Protein 7CYU (pdb70)

Organism: Homo sapiens (NCBI:txid9606)

Solvent-accessible surface area: 5055 Å² total; per-residue (Å²): 201,26,81,116,17,73,104,52,20,9,130,132,27,72,100,134,7,97,65,89,63,104,127,33,135,134,171,45,2,33,158,71,2,28,41,62,44,205,130,29,63,113,118,69,62,85,113,47,89,80,68,42,80,50,42,73,106,114,101,99,150,125

Secondary structure (DSSP, 8-state):
-PPPHHHHHHHHHHHHHHHH-TT--HHHHHHHHHHHHHTS-HHHHHHHHHHHHHHHHHHHT-

Structure (mmCIF, N/CA/C/O backbone):
data_7CYU
#
_entry.id   7CYU
#
_cell.length_a   58.873
_cell.length_b   58.873
_cell.length_c   50.263
_cell.angle_alpha   90.000
_cell.angle_beta   90.000
_cell.angle_gamma   120.000
#
_symmetry.space_group_name_H-M   'P 32 2 1'
#
loop_
_entity.id
_entity.type
_entity.pdbx_description
1 polymer 'SWI/SNF-related matrix-ass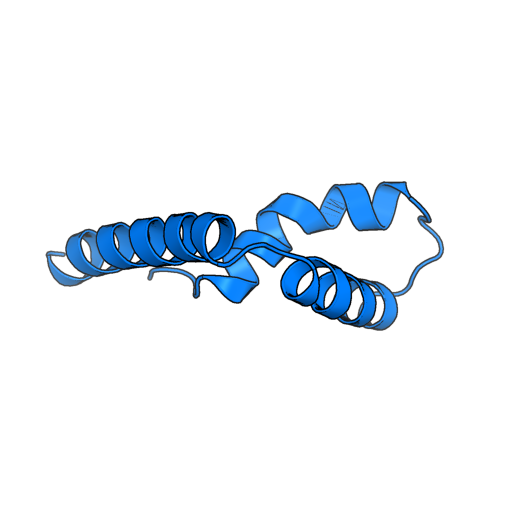ociated actin-dependent regulator of chromatin subfamily E member 1'
2 non-polymer 'SULFATE ION'
3 water water
#
loop_
_atom_site.group_PDB
_atom_site.id
_atom_site.type_symbol
_atom_site.label_atom_id
_atom_site.label_alt_id
_atom_site.label_comp_id
_a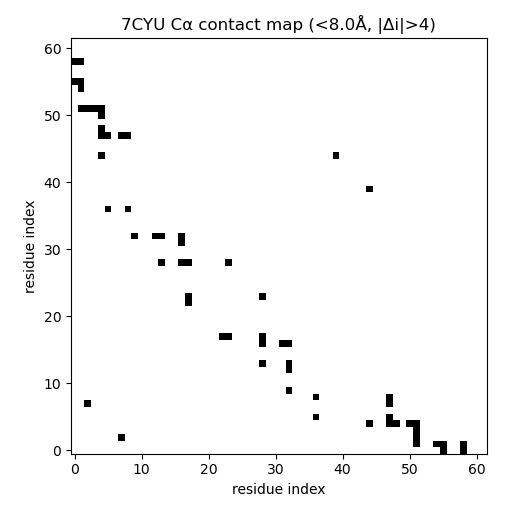tom_site.label_asym_id
_atom_site.label_entity_id
_atom_site.label_seq_id
_atom_site.pdbx_PDB_ins_code
_atom_site.Cartn_x
_atom_site.Cartn_y
_atom_site.Cartn_z
_atom_site.occupancy
_atom_site.B_iso_or_equiv
_atom_site.auth_seq_id
_atom_site.auth_comp_id
_atom_site.auth_asym_id
_atom_site.auth_atom_id
_atom_site.pdbx_PDB_model_num
ATOM 1 N N . LYS A 1 5 ? 50.82382 14.26135 21.10858 1.000 75.28645 68 LYS A N 1
ATOM 2 C CA . LYS A 1 5 ? 50.31094 15.03647 22.23262 1.000 73.31174 68 LYS A CA 1
ATOM 3 C C . LYS A 1 5 ? 48.88180 15.50547 21.95811 1.000 76.84884 68 LYS A C 1
ATOM 4 O O . LYS A 1 5 ? 48.57713 15.96239 20.85565 1.000 76.76225 68 LYS A O 1
ATOM 10 N N . PRO A 1 6 ? 48.00867 15.38279 22.95967 1.000 75.22673 69 PRO A N 1
ATOM 11 C CA . PRO A 1 6 ? 46.59416 15.71594 22.75229 1.000 71.55967 69 PRO A CA 1
ATOM 12 C C . PRO A 1 6 ? 46.38404 17.19044 22.44340 1.000 69.67576 69 PRO A C 1
ATOM 13 O O . PRO A 1 6 ? 47.08334 18.06726 22.95557 1.000 68.07832 69 PRO A O 1
ATOM 17 N N . LEU A 1 7 ? 45.38898 17.45330 21.60166 1.000 67.23262 70 LEU A N 1
ATOM 18 C CA . LEU A 1 7 ? 45.02652 18.80911 21.22198 1.000 57.87189 70 LEU A CA 1
ATOM 19 C C . LEU A 1 7 ? 43.95733 19.35058 22.16151 1.000 55.18444 70 LEU A C 1
ATOM 20 O O . LEU A 1 7 ? 43.02632 18.63422 22.54128 1.000 54.40303 70 LEU A O 1
ATOM 25 N N . MET A 1 8 ? 44.10324 20.62105 22.53653 1.000 51.95928 71 MET A N 1
ATOM 26 C CA . MET A 1 8 ? 43.18396 21.30204 23.43884 1.000 49.12822 71 MET A CA 1
ATOM 27 C C . MET A 1 8 ? 41.75764 21.17702 22.91828 1.000 55.26049 71 MET A C 1
ATOM 28 O O . MET A 1 8 ? 41.54952 21.13292 21.69915 1.000 52.87970 71 MET A O 1
ATOM 33 N N . PRO A 1 9 ? 40.75636 21.09969 23.80125 1.000 53.30050 72 PRO A N 1
ATOM 34 C CA . PRO A 1 9 ? 39.37052 20.97772 23.31243 1.000 51.48965 72 PRO A CA 1
ATOM 35 C C . PRO A 1 9 ? 38.97585 22.06503 22.32444 1.000 51.49235 72 PRO A C 1
ATOM 36 O O . PRO A 1 9 ? 38.37352 21.76025 21.28612 1.000 51.56095 72 PRO A O 1
ATOM 40 N N . TYR A 1 10 ? 39.31548 23.32734 22.61097 1.000 50.94078 73 TYR A N 1
ATOM 41 C CA . TYR A 1 10 ? 38.86167 24.43355 21.76994 1.000 52.75805 73 TYR A CA 1
ATOM 42 C C . TYR A 1 10 ? 39.38811 24.30763 20.34483 1.000 55.11540 73 TYR A C 1
ATOM 43 O O . TYR A 1 10 ? 38.68101 24.62051 19.37864 1.000 54.60125 73 TYR A O 1
ATOM 52 N N . MET A 1 11 ? 40.62505 23.83417 20.19232 1.000 52.77191 74 MET A N 1
ATOM 53 C CA . MET A 1 11 ? 41.27134 23.86567 18.88219 1.000 54.68623 74 MET A CA 1
ATOM 54 C C . MET A 1 11 ? 41.00174 22.60276 18.07052 1.000 52.14543 74 MET A C 1
ATOM 55 O O . MET A 1 11 ? 41.06008 22.64317 16.84147 1.000 55.41279 74 MET A O 1
ATOM 60 N N . ARG A 1 12 ? 40.76074 21.46207 18.71494 1.000 51.35019 75 ARG A N 1
ATOM 61 C CA . ARG A 1 12 ? 40.25195 20.30665 17.98223 1.000 51.96416 75 ARG A CA 1
ATOM 62 C C . ARG A 1 12 ? 38.90453 20.62890 17.35004 1.000 49.36158 75 ARG A C 1
ATOM 63 O O . ARG A 1 12 ? 38.61093 20.16566 16.24359 1.000 49.74600 75 ARG A O 1
ATOM 71 N N . TYR A 1 13 ? 38.07999 21.43265 18.02710 1.000 51.13289 76 TYR A N 1
ATOM 72 C CA . TYR A 1 13 ? 36.86214 21.94019 17.40236 1.000 48.68759 76 TYR A CA 1
ATOM 73 C C . TYR A 1 13 ? 37.19200 22.84489 16.22199 1.000 51.63197 76 TYR A C 1
ATOM 74 O O . TYR A 1 13 ? 36.50494 22.81259 15.19258 1.000 51.55481 76 TYR A O 1
ATOM 83 N N . SER A 1 14 ? 38.24430 23.65771 16.35121 1.000 49.16371 77 SER A N 1
ATOM 84 C CA . SER A 1 14 ? 38.63520 24.53451 15.25231 1.000 47.73421 77 SER A CA 1
ATOM 85 C C . SER A 1 14 ? 39.10950 23.73062 14.05110 1.000 47.28459 77 SER A C 1
ATOM 86 O O . SER A 1 14 ? 38.80456 24.07488 12.90449 1.000 49.08860 77 SER A O 1
ATOM 89 N N . ARG A 1 15 ? 39.85402 22.65179 14.29419 1.000 51.91311 78 ARG A N 1
ATOM 90 C CA . ARG A 1 15 ? 40.31321 21.80906 13.19614 1.000 48.62788 78 ARG A CA 1
ATOM 91 C C . ARG A 1 15 ? 39.14735 21.09809 12.51939 1.000 50.12165 78 ARG A C 1
ATOM 92 O O . ARG A 1 15 ? 39.08158 21.03573 11.28642 1.000 48.70325 78 ARG A O 1
ATOM 100 N N . LYS A 1 16 ? 38.21276 20.56440 13.30808 1.000 51.58065 79 LYS A N 1
ATOM 101 C CA . LYS A 1 16 ? 37.09749 19.81397 12.74382 1.000 51.57011 79 LYS A CA 1
ATOM 102 C C . LYS A 1 16 ? 36.16050 20.68658 11.92212 1.000 49.03552 79 LYS A C 1
ATOM 103 O O . LYS A 1 16 ? 35.44142 20.16297 11.06647 1.000 57.89929 79 LYS A O 1
ATOM 109 N N . VAL A 1 17 ? 36.16042 21.99965 12.14706 1.000 46.31466 80 VAL A N 1
ATOM 110 C CA . VAL A 1 17 ? 35.18839 22.89798 11.54515 1.000 46.19665 80 VAL A CA 1
ATOM 111 C C . VAL A 1 17 ? 35.81998 23.91731 10.60825 1.000 49.70420 80 VAL A C 1
ATOM 112 O O . VAL A 1 17 ? 35.09890 24.70815 9.99164 1.000 48.83421 80 VAL A O 1
ATOM 116 N N . TRP A 1 18 ? 37.14957 23.89625 10.44751 1.000 51.03147 81 TRP A N 1
ATOM 117 C CA . TRP A 1 18 ? 37.83937 24.94670 9.70006 1.000 50.38063 81 TRP A CA 1
ATOM 118 C C . TRP A 1 18 ? 37.41564 24.97541 8.23522 1.000 51.08335 81 TRP A C 1
ATOM 119 O O . TRP A 1 18 ? 37.16494 26.04693 7.67179 1.000 52.14870 81 TRP A O 1
ATOM 130 N N . ASP A 1 19 ? 37.34602 23.80574 7.59555 1.000 54.64930 82 ASP A N 1
ATOM 131 C CA . ASP A 1 19 ? 37.10562 23.76612 6.15485 1.000 53.10915 82 ASP A CA 1
ATOM 132 C C . ASP A 1 19 ? 35.71565 24.28387 5.80076 1.000 56.30907 82 ASP A C 1
ATOM 133 O O . ASP A 1 19 ? 35.55124 25.00149 4.80609 1.000 60.08870 82 ASP A O 1
ATOM 138 N N . GLN A 1 20 ? 34.70433 23.93979 6.60287 1.000 52.72278 83 GLN A N 1
ATOM 139 C CA . GLN A 1 20 ? 33.35225 24.41580 6.32502 1.000 51.98889 83 GLN A CA 1
ATOM 140 C C . GLN A 1 20 ? 33.22333 25.91610 6.55135 1.000 56.34563 83 GLN A C 1
ATOM 141 O O . GLN A 1 20 ? 32.35354 26.55967 5.95252 1.000 58.09336 83 GLN A O 1
ATOM 147 N N . VAL A 1 21 ? 34.06354 26.48879 7.41494 1.000 58.66057 84 VAL A N 1
ATOM 148 C CA . VAL A 1 21 ? 34.09001 27.94035 7.55665 1.000 54.76451 84 VAL A CA 1
ATOM 149 C C . VAL A 1 21 ? 34.69375 28.57528 6.31260 1.000 55.80455 84 VAL A C 1
ATOM 150 O O . VAL A 1 21 ? 34.22064 29.61287 5.83292 1.000 59.03638 84 VAL A O 1
ATOM 154 N N . LYS A 1 22 ? 35.73801 27.95513 5.75987 1.000 55.64815 85 LYS A N 1
ATOM 155 C CA . LYS A 1 22 ? 36.27328 28.42026 4.48702 1.000 60.25762 85 LYS A CA 1
ATOM 156 C C . LYS A 1 22 ? 35.27936 28.19682 3.35479 1.000 60.86776 85 LYS A C 1
ATOM 157 O O . LYS A 1 22 ? 35.22142 28.99740 2.41513 1.000 59.04990 85 LYS A O 1
ATOM 163 N N . ALA A 1 23 ? 34.48418 27.12609 3.43076 1.000 62.17352 86 ALA A N 1
ATOM 164 C CA . ALA A 1 23 ? 33.50774 26.85795 2.38113 1.000 58.09071 86 ALA A CA 1
ATOM 165 C C . ALA A 1 23 ? 32.40508 27.90655 2.35460 1.000 58.77285 86 ALA A C 1
ATOM 166 O O . ALA A 1 23 ? 31.84211 28.18028 1.28950 1.000 66.13070 86 ALA A O 1
ATOM 168 N N . SER A 1 24 ? 32.08625 28.50826 3.50291 1.000 56.52879 87 SER A N 1
ATOM 169 C CA . SER A 1 24 ? 31.01971 29.50186 3.53883 1.000 57.05518 87 SER A CA 1
ATOM 170 C C . SER A 1 24 ? 31.42710 30.81475 2.88411 1.000 57.17256 87 SER A C 1
ATOM 171 O O . SER A 1 24 ? 30.55328 31.61940 2.54444 1.000 59.37042 87 SER A O 1
ATOM 174 N N . ASN A 1 25 ? 32.72427 31.04191 2.69495 1.000 60.30839 88 ASN A N 1
ATOM 175 C CA . ASN A 1 25 ? 33.25595 32.25407 2.08444 1.000 59.73322 88 ASN A CA 1
ATOM 176 C C . ASN A 1 25 ? 34.74901 32.06653 1.84122 1.000 58.57765 88 ASN A C 1
ATOM 177 O O . ASN A 1 25 ? 35.56312 32.39202 2.71318 1.000 60.88081 88 ASN A O 1
ATOM 182 N N . PRO A 1 26 ? 35.14841 31.54257 0.68000 1.000 60.39341 89 PRO A N 1
ATOM 183 C CA . PRO A 1 26 ? 36.58156 31.29596 0.44067 1.000 58.66806 89 PRO A CA 1
ATOM 184 C C . PRO A 1 26 ? 37.42906 32.55544 0.42069 1.000 62.35644 89 PRO A C 1
ATOM 185 O O . PRO A 1 26 ? 38.65638 32.45621 0.54178 1.000 66.26432 89 PRO A O 1
ATOM 189 N N . ASP A 1 27 ? 36.82318 33.73447 0.27664 1.000 60.51915 90 ASP A N 1
ATOM 190 C CA . ASP A 1 27 ? 37.58023 34.97948 0.33268 1.000 62.63310 90 ASP A CA 1
ATOM 191 C C . ASP A 1 27 ? 38.01180 35.34479 1.74410 1.000 64.22272 90 ASP A C 1
ATOM 192 O O . ASP A 1 27 ? 38.72557 36.34037 1.91301 1.000 66.74617 90 ASP A O 1
ATOM 197 N N . LEU A 1 28 ? 37.60270 34.57662 2.75088 1.000 62.24780 91 LEU A N 1
ATOM 198 C CA . LEU A 1 28 ? 37.94581 34.89797 4.12897 1.000 61.14477 91 LEU A CA 1
ATOM 199 C C . LEU A 1 28 ? 39.42052 34.62486 4.38930 1.000 57.56505 91 LEU A C 1
ATOM 200 O O . LEU A 1 28 ? 39.93496 33.55159 4.05790 1.000 60.10421 91 LEU A O 1
ATOM 205 N N . LYS A 1 29 ? 40.09893 35.60007 4.98519 1.000 55.81600 92 LYS A N 1
ATOM 206 C CA . LYS A 1 29 ? 41.491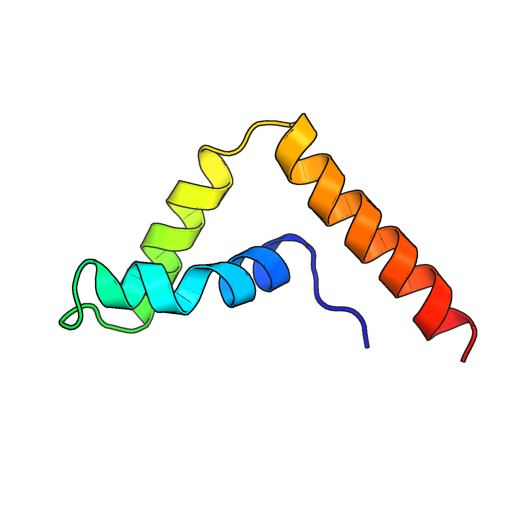37 35.43199 5.36143 1.000 60.16834 92 LYS A CA 1
ATOM 207 C C . LYS A 1 29 ? 41.59764 34.60347 6.64303 1.000 56.01522 92 LYS A C 1
ATOM 208 O O . LYS A 1 29 ? 40.61262 34.36583 7.34987 1.000 51.16753 92 LYS A O 1
ATOM 214 N N . LEU A 1 30 ? 42.82222 34.15743 6.935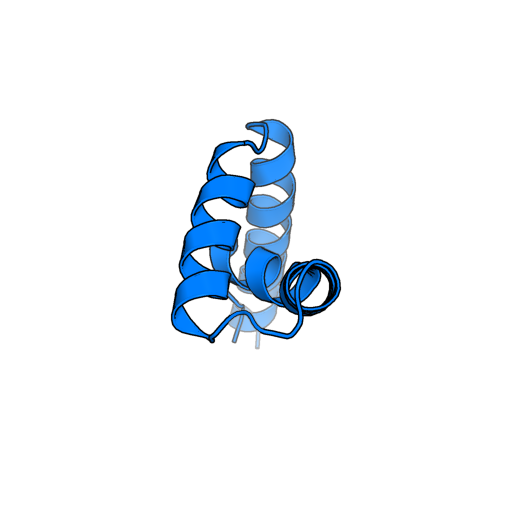82 1.000 51.96382 93 LEU A N 1
ATOM 215 C CA . LEU A 1 30 ? 43.03656 33.27290 8.07648 1.000 46.49141 93 LEU A CA 1
ATOM 216 C C . LEU A 1 30 ? 42.54010 33.90062 9.37079 1.000 47.52287 93 LEU A C 1
ATOM 217 O O . LEU A 1 30 ? 41.86889 33.23875 10.17064 1.000 51.28738 93 LEU A O 1
ATOM 222 N N . TRP A 1 31 ? 42.84831 35.18024 9.59208 1.000 49.31824 94 TRP A N 1
ATOM 223 C CA . TRP A 1 31 ? 42.42362 35.82338 10.83013 1.000 46.21158 94 TRP A CA 1
ATOM 224 C C . TRP A 1 31 ? 40.90958 35.96849 10.89566 1.000 48.70865 94 TRP A C 1
ATOM 225 O O . TRP A 1 31 ? 40.33680 35.96885 11.99194 1.000 50.94882 94 TRP A O 1
ATOM 236 N N . GLU A 1 32 ? 40.24323 36.06935 9.74301 1.000 51.37562 95 GLU A N 1
ATOM 237 C CA . GLU A 1 32 ? 38.78580 36.13760 9.74261 1.000 50.79771 95 GLU A CA 1
ATOM 238 C C . GLU A 1 32 ? 38.16318 34.79447 10.09309 1.000 43.89532 95 GLU A C 1
ATOM 239 O O . GLU A 1 32 ? 37.10135 34.75172 10.72244 1.000 46.50961 95 GLU A O 1
ATOM 245 N N . ILE A 1 33 ? 38.80404 33.69414 9.69942 1.000 47.48987 96 ILE A N 1
ATOM 246 C CA . ILE A 1 33 ? 38.30479 32.37265 10.06423 1.000 48.34194 96 ILE A CA 1
ATOM 247 C C . ILE A 1 33 ? 38.41726 32.15418 11.56765 1.000 48.02093 96 ILE A C 1
ATOM 248 O O . ILE A 1 33 ? 37.47944 31.66655 12.21118 1.000 46.87453 96 ILE A O 1
ATOM 253 N N . GLY A 1 34 ? 39.56228 32.51101 12.15115 1.000 47.97579 97 GLY A N 1
ATOM 254 C CA . GLY A 1 34 ? 39.73242 32.34195 13.58499 1.000 45.38372 97 GLY A CA 1
ATOM 255 C C . GLY A 1 34 ? 38.75410 33.17148 14.39253 1.000 48.02400 97 GLY A C 1
ATOM 256 O O . GLY A 1 34 ? 38.25609 32.72636 15.42898 1.000 50.34455 97 GLY A O 1
ATOM 257 N N . LYS A 1 35 ? 38.46086 34.38912 13.92882 1.000 53.37175 98 LYS A N 1
ATOM 258 C CA . LYS A 1 35 ? 37.48044 35.22253 14.61690 1.000 51.15672 98 LYS A CA 1
ATOM 259 C 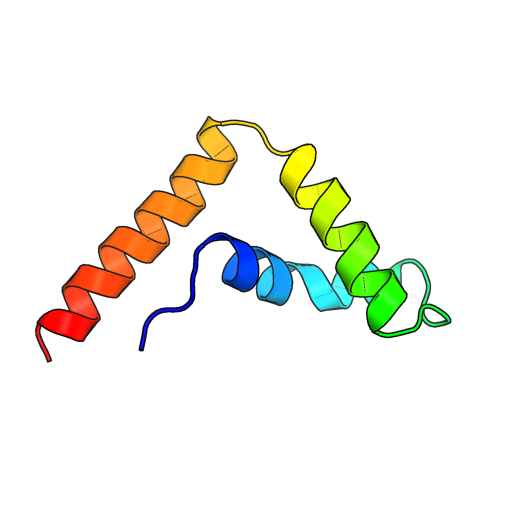C . LYS A 1 35 ? 36.09642 34.58501 14.58238 1.000 50.54436 98 LYS A C 1
ATOM 260 O O . LYS A 1 35 ? 35.36718 34.60714 15.58102 1.000 53.62591 98 LYS A O 1
ATOM 266 N N . ILE A 1 36 ? 35.71951 34.00836 13.44066 1.000 46.51700 99 ILE A N 1
ATOM 267 C CA . ILE A 1 36 ? 34.40273 33.39268 13.31539 1.000 48.09937 99 ILE A CA 1
ATOM 268 C C . ILE A 1 36 ? 34.30839 32.14584 14.18370 1.000 50.33625 99 ILE A C 1
ATOM 269 O O . ILE A 1 36 ? 33.29796 31.91821 14.86113 1.000 49.47814 99 ILE A O 1
ATOM 274 N N . ILE A 1 37 ? 35.35551 31.31826 14.17434 1.000 49.39015 100 ILE A N 1
ATOM 275 C CA . ILE A 1 37 ? 35.34790 30.09230 14.96595 1.000 45.17335 100 ILE A CA 1
ATOM 276 C C . ILE A 1 37 ? 35.17362 30.41488 16.44177 1.000 47.22476 100 ILE A C 1
ATOM 277 O O . ILE A 1 37 ? 34.48293 29.69378 17.17367 1.000 48.45763 100 ILE A O 1
ATOM 282 N N . GLY A 1 38 ? 35.78188 31.51129 16.90026 1.000 49.66696 101 GLY A N 1
ATOM 283 C CA . GLY A 1 38 ? 35.55658 31.95230 18.26613 1.000 47.87764 101 GLY A CA 1
ATOM 284 C C . GLY A 1 38 ? 34.08899 32.21261 18.55335 1.000 49.09802 101 GLY A C 1
ATOM 285 O O . GLY A 1 38 ? 33.58728 31.87273 19.62513 1.000 51.51620 101 GLY A O 1
ATOM 286 N N . GLY A 1 39 ? 33.38134 32.80543 17.59168 1.000 48.44250 102 GLY A N 1
ATOM 287 C CA . GLY A 1 39 ? 31.95033 32.99546 17.76112 1.000 47.27694 102 GLY A CA 1
ATOM 288 C C . GLY A 1 39 ? 31.18582 31.68453 17.76931 1.000 49.83195 102 GLY A C 1
ATOM 289 O O . GLY A 1 39 ? 30.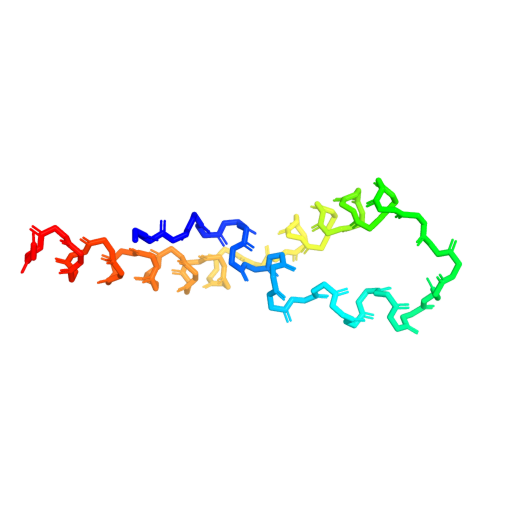25125 31.50839 18.55519 1.000 53.66584 102 GLY A O 1
ATOM 290 N N . MET A 1 40 ? 31.57640 30.74619 16.90096 1.000 46.63283 103 MET A N 1
ATOM 291 C CA . MET A 1 40 ? 30.88114 29.46389 16.83228 1.000 47.52523 103 MET A CA 1
ATOM 292 C C . MET A 1 40 ? 31.04888 28.67553 18.12294 1.000 49.64066 103 MET A C 1
ATOM 293 O O . MET A 1 40 ? 30.10086 28.03745 18.59647 1.000 51.03112 103 MET A O 1
ATOM 298 N N . TRP A 1 41 ? 32.25078 28.70027 18.70444 1.000 49.61608 104 TRP A N 1
ATOM 299 C CA . TRP A 1 41 ? 32.45924 28.02714 19.98101 1.000 46.90030 104 TRP A CA 1
ATOM 300 C C . TRP A 1 41 ? 31.62083 28.66868 21.07871 1.000 48.61836 104 TRP A C 1
ATOM 301 O O . TRP A 1 41 ? 31.09188 27.96912 21.94948 1.000 52.88768 104 TRP A O 1
ATOM 312 N N . ARG A 1 42 ? 31.48374 29.99821 21.04979 1.000 50.52049 105 ARG A N 1
ATOM 313 C CA . ARG A 1 42 ? 30.67837 30.68517 22.05625 1.000 53.56982 105 ARG A CA 1
ATOM 314 C C . ARG A 1 42 ? 29.22377 30.23591 21.99774 1.000 54.76353 105 ARG A C 1
ATOM 315 O O . ARG A 1 42 ? 28.56063 30.11051 23.03487 1.000 60.00451 105 ARG A O 1
ATOM 323 N N . ASP A 1 43 ? 28.71746 29.97154 20.79147 1.000 53.80296 106 ASP A N 1
ATOM 324 C CA . ASP A 1 43 ? 27.33619 29.54963 20.59510 1.000 53.44455 106 ASP A CA 1
ATOM 325 C C . ASP A 1 43 ? 27.07769 28.12225 21.05828 1.000 53.28818 106 ASP A C 1
ATOM 326 O O . ASP A 1 43 ? 25.91469 27.70552 21.10012 1.000 54.48694 106 ASP A O 1
ATOM 331 N N . LEU A 1 44 ? 28.11850 27.37035 21.40462 1.000 50.64713 107 LEU A N 1
ATOM 332 C CA . LEU A 1 44 ? 27.94851 25.97157 21.76588 1.000 54.83448 107 LEU A CA 1
ATOM 333 C C . LEU A 1 44 ? 27.30883 25.83110 23.14158 1.000 55.08161 107 LEU A C 1
ATOM 334 O O . LEU A 1 44 ? 27.54549 26.63424 24.04782 1.000 62.25869 107 LEU A O 1
ATOM 339 N N . THR A 1 45 ? 26.49496 24.78814 23.29223 1.000 52.26105 108 THR A N 1
ATOM 340 C CA . THR A 1 45 ? 25.92930 24.46985 24.59288 1.000 55.21970 108 THR A CA 1
ATOM 341 C C . THR A 1 45 ? 27.01242 23.92485 25.51903 1.000 59.72488 108 THR A C 1
ATOM 342 O O . THR A 1 45 ? 28.09845 23.52657 25.08726 1.000 58.09952 108 THR A O 1
ATOM 346 N N . ASP A 1 46 ? 26.69804 23.90363 26.81582 1.000 64.13464 109 ASP A N 1
ATOM 347 C CA . ASP A 1 46 ? 27.64852 23.37585 27.78969 1.000 63.34122 109 ASP A CA 1
ATOM 348 C C . ASP A 1 46 ? 27.84384 21.87435 27.62402 1.000 59.69571 109 ASP A C 1
ATOM 349 O O . ASP A 1 46 ? 28.94515 21.36146 27.86412 1.000 57.32720 109 ASP A O 1
ATOM 354 N N . GLU A 1 47 ? 26.79766 21.15708 27.20415 1.000 61.84472 110 GLU A N 1
ATOM 355 C CA . GLU A 1 47 ? 26.92838 19.72047 26.99320 1.000 61.74900 110 GLU A CA 1
ATOM 356 C C . GLU A 1 47 ? 27.73152 19.41546 25.73589 1.000 58.38939 110 GLU A C 1
ATOM 357 O O . GLU A 1 47 ? 28.45798 18.41643 25.68149 1.000 58.78842 110 GLU A O 1
ATOM 363 N N . GLU A 1 48 ? 27.59741 20.25505 24.70080 1.000 55.38030 111 GLU A N 1
ATOM 364 C CA . GLU A 1 48 ? 28.43380 20.10806 23.51431 1.000 54.05240 111 GLU A CA 1
ATOM 365 C C . GLU A 1 48 ? 29.90548 20.30338 23.85997 1.000 51.36993 111 GLU A C 1
ATOM 366 O O . GLU A 1 48 ? 30.76313 19.51032 23.45763 1.000 51.84232 111 GLU A O 1
ATOM 372 N N . LYS A 1 49 ? 30.21334 21.36373 24.61496 1.000 49.70706 112 LYS A N 1
ATOM 373 C CA . LYS A 1 49 ? 31.58922 21.59384 25.04449 1.000 47.94947 112 LYS A CA 1
ATOM 374 C C . LYS A 1 49 ? 32.10427 20.43473 25.88565 1.000 50.58657 112 LYS A C 1
ATOM 375 O O . LYS A 1 49 ? 33.28100 20.06630 25.79292 1.000 48.58365 112 LYS A O 1
ATOM 381 N N . GLN A 1 50 ? 31.23541 19.84310 26.71064 1.000 53.29127 113 GLN A N 1
ATOM 382 C CA . GLN A 1 50 ? 31.66646 18.74685 27.57186 1.000 52.31470 113 GLN A CA 1
ATOM 383 C C . GLN A 1 50 ? 32.10936 17.53917 26.75669 1.000 50.33593 113 GLN A C 1
ATOM 384 O O . GLN A 1 50 ? 33.02148 16.81264 27.16876 1.000 49.89019 113 GLN A O 1
ATOM 390 N N . GLU A 1 51 ? 31.49113 17.31847 25.59460 1.000 47.24884 114 GLU A N 1
ATOM 391 C CA . GLU A 1 51 ? 31.92962 16.23546 24.72162 1.000 52.44965 114 GLU A CA 1
ATOM 392 C C . GLU A 1 51 ? 33.37130 16.43678 24.27407 1.000 49.20786 114 GLU A C 1
ATOM 393 O O . GLU A 1 51 ? 34.15471 15.48159 24.23224 1.000 50.85565 114 GLU A O 1
ATOM 399 N N . TYR A 1 52 ? 33.74152 17.67291 23.93249 1.000 49.37975 115 TYR A N 1
ATOM 400 C CA . TYR A 1 52 ? 35.12790 17.94547 23.56980 1.000 46.51293 115 TYR A CA 1
ATOM 401 C C . TYR A 1 52 ? 36.04303 17.87119 24.78329 1.000 47.52962 115 TYR A C 1
ATOM 402 O O . TYR A 1 52 ? 37.19272 17.43100 24.66752 1.000 49.58921 115 TYR A O 1
ATOM 411 N N . LEU A 1 53 ? 35.55271 18.28449 25.95139 1.000 49.40215 116 LEU A N 1
ATOM 412 C CA . LEU A 1 53 ? 36.34606 18.15089 27.16680 1.000 50.61963 116 LEU A CA 1
ATOM 413 C C . LEU A 1 53 ? 36.52844 16.68673 27.54333 1.000 51.52598 116 LEU A C 1
ATOM 414 O O . LEU A 1 53 ? 37.59855 16.29231 28.02066 1.000 51.23566 116 LEU A O 1
ATOM 419 N N . ASN A 1 54 ? 35.49453 15.86680 27.33725 1.000 51.06536 117 ASN A N 1
ATOM 420 C CA . ASN A 1 54 ? 35.62924 14.43237 27.56960 1.000 48.05636 117 ASN A CA 1
ATOM 421 C C . ASN A 1 54 ? 36.63812 13.82257 26.60926 1.000 50.05069 117 ASN A C 1
ATOM 422 O O . ASN A 1 54 ? 37.51352 13.04959 27.01551 1.000 54.46017 117 ASN A O 1
ATOM 427 N N . GLU A 1 55 ? 36.52661 14.16364 25.32284 1.000 52.99417 118 GLU A N 1
ATOM 428 C CA . GLU A 1 55 ? 37.44580 13.62699 24.32497 1.000 56.61404 118 GLU A CA 1
ATOM 429 C C . GLU A 1 55 ? 38.88849 13.98280 24.65427 1.000 54.25133 118 GLU A C 1
ATOM 430 O O . GLU A 1 55 ? 39.77920 13.12954 24.57530 1.000 56.44509 118 GLU A O 1
ATOM 436 N N . TYR A 1 56 ? 39.14102 15.23907 25.02247 1.000 51.62607 119 TYR A N 1
ATOM 437 C CA . TYR A 1 56 ? 40.49268 15.62206 25.40673 1.000 50.97699 119 TYR A CA 1
ATOM 438 C C . TYR A 1 56 ? 40.92259 14.90355 26.67804 1.000 57.63929 119 TYR A C 1
ATOM 439 O O . TYR A 1 56 ? 42.09549 14.54068 26.82683 1.000 59.18923 119 TYR A O 1
ATOM 448 N N . GLU A 1 57 ? 39.98694 14.69149 27.60673 1.000 56.29201 120 GLU A N 1
ATOM 449 C CA . GLU A 1 57 ? 40.30942 13.95741 28.82581 1.000 54.89456 120 GLU A CA 1
ATOM 450 C C . GLU A 1 57 ? 40.71922 12.52496 28.50721 1.000 53.47927 120 GLU A C 1
ATOM 451 O O . GLU A 1 57 ? 41.69674 12.01198 29.06407 1.000 53.38647 120 GLU A O 1
ATOM 457 N N . ALA A 1 58 ? 39.99023 11.86603 27.60368 1.000 54.08463 121 ALA A N 1
ATOM 458 C CA . ALA A 1 58 ? 40.40180 10.53986 27.15471 1.000 54.10471 121 ALA A CA 1
ATOM 459 C C . ALA A 1 58 ? 41.71452 10.60611 26.38786 1.000 60.38478 121 ALA A C 1
ATOM 460 O O . ALA A 1 58 ? 42.55184 9.70318 26.49831 1.000 60.62060 121 ALA A O 1
ATOM 462 N N . GLU A 1 59 ? 41.91156 11.67151 25.60797 1.000 61.42581 122 GLU A N 1
ATOM 463 C CA . GLU A 1 59 ? 43.15740 11.83181 24.86569 1.000 63.38695 122 GLU A CA 1
ATOM 464 C C . GLU A 1 59 ? 44.33832 12.03665 25.80664 1.000 62.85006 122 GLU A C 1
ATOM 465 O O . GLU A 1 59 ? 45.43141 11.51088 25.56520 1.000 63.81035 122 GLU A O 1
ATOM 471 N N . LYS A 1 60 ? 44.13307 12.79582 26.88559 1.000 59.40404 123 LYS A N 1
ATOM 472 C CA . LYS A 1 60 ? 45.20365 13.03556 27.84744 1.000 61.07317 123 LYS A CA 1
ATOM 473 C C . LYS A 1 60 ? 45.60383 11.75193 28.56341 1.000 66.59998 123 LYS A C 1
ATOM 474 O O . LYS A 1 60 ? 46.79460 11.50235 28.78597 1.000 69.97560 123 LYS A O 1
ATOM 480 N N . ILE A 1 61 ? 44.62143 10.92704 28.93576 1.000 66.46896 124 ILE A N 1
ATOM 481 C CA . ILE A 1 61 ? 44.91843 9.68592 29.64595 1.000 60.76335 124 ILE A CA 1
ATOM 482 C C . ILE A 1 61 ? 45.75938 8.76312 28.77541 1.000 62.72071 124 ILE A C 1
ATOM 483 O O . ILE A 1 61 ? 46.73721 8.16478 29.24138 1.000 67.37112 124 ILE A O 1
ATOM 488 N N . GLU A 1 62 ? 45.40395 8.64456 27.49505 1.000 62.08387 125 GLU A N 1
ATOM 489 C CA . GLU A 1 62 ? 46.12850 7.74415 26.60294 1.000 69.36745 125 GLU 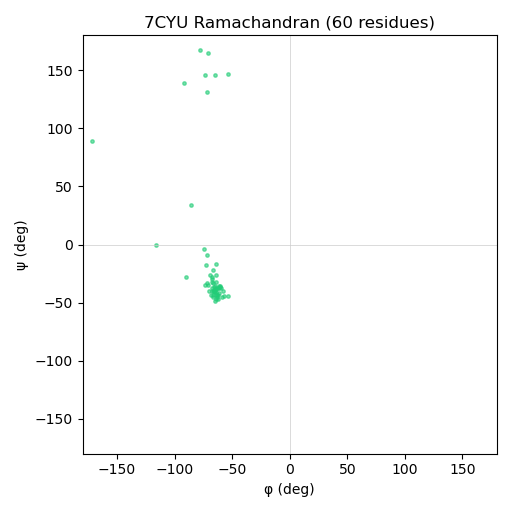A CA 1
ATOM 490 C C . GLU A 1 62 ? 47.57147 8.19680 26.40900 1.000 72.67775 125 GLU A C 1
ATOM 491 O O . GLU A 1 62 ? 48.50576 7.39438 26.52112 1.000 74.02094 125 GLU A O 1
ATOM 497 N N . TYR A 1 63 ? 47.77114 9.48290 26.11374 1.000 73.56515 126 TYR A N 1
ATOM 498 C CA . TYR A 1 63 ? 49.11607 9.98221 25.84577 1.000 76.45851 126 TYR A CA 1
ATOM 499 C C . TYR A 1 63 ? 50.00636 9.86914 27.07678 1.000 79.34938 126 TYR A C 1
ATOM 500 O O . TYR A 1 63 ? 51.16825 9.45633 26.97569 1.000 79.78564 126 TYR A O 1
ATOM 509 N N . ASN A 1 64 ? 49.48020 10.22985 28.24986 1.000 76.07087 127 ASN A N 1
ATOM 510 C CA . ASN A 1 64 ? 50.27711 10.15216 29.46817 1.000 77.87881 127 ASN A CA 1
ATOM 511 C C . ASN A 1 64 ? 50.66786 8.71898 29.79912 1.000 82.26598 127 ASN A C 1
ATOM 512 O O . ASN A 1 64 ? 51.69584 8.50117 30.44870 1.000 84.67857 127 ASN A O 1
ATOM 517 N N . GLU A 1 65 ? 49.87905 7.73714 29.35714 1.000 80.07262 128 GLU A N 1
ATOM 518 C CA . GLU A 1 65 ? 50.22199 6.32711 29.49568 1.000 79.27556 128 GLU A CA 1
ATOM 519 C C . GLU A 1 65 ? 51.10808 5.83347 28.35420 1.000 80.61405 128 GLU A C 1
ATOM 520 O O . GLU A 1 65 ? 50.99885 4.67324 27.93510 1.000 86.99620 128 GLU A O 1
ATOM 526 N N . SER A 1 66 ? 51.98033 6.69090 27.83574 1.000 80.60055 129 SER A N 1
ATOM 527 C CA . SER A 1 66 ? 52.89184 6.31179 26.76625 1.000 78.92619 129 SER A CA 1
ATOM 528 C C . SER A 1 66 ? 54.16215 7.15573 26.83035 1.000 78.81902 129 SER A C 1
ATOM 529 O O . SER A 1 66 ? 54.33758 7.96465 27.74608 1.000 75.74660 129 SER A O 1
#

Foldseek 3Di:
DFDQLLVVLCVVCQVVLCVVPVVDDPVRSVVVSVVVVVPDDPVRSVVSVVVSVVVVVVVVVD

InterPro domains:
  IPR009071 High mobility group box domain [PF00505] (66-133)
  IPR009071 High mobility group box domain [PS50118] (66-134)
  IPR009071 High mobility group box domain [SM00398] (65-135)
  IPR036910 High mobility group box domain superfamily [G3DSA:1.10.30.10] (61-168)
  IPR036910 High mobility group box domain superfamily [SSF47095] (57-137)

Nearest PDB structures (foldseek):
  7cyu-assembly1_A  TM=1.016E+00  e=3.724E-09  Homo sapiens
  5jgh-assembly1_A  TM=9.085E-01  e=8.800E-03  Saccharomyces cerevisiae S288C
  4s2q-assembly1_D  TM=9.055E-01  e=8.800E-03  Mus musculus
  4y60-assembly1_C  TM=9.046E-01  e=3.219E-02  Mus musculus
  7m5w-assembly1_A  TM=9.268E-01  e=8.962E-02  Homo sapiens

Sequence (62 aa):
KPLMPYMRYSRKVWDQVKASNPDLKLWEIGKIIGGMWRDLTDEEKQEYLNEYEAEKIEYNES

B-factor: mean 58.54, std 10.53, range [40.24, 97.18]

CATH classification: 1.10.30.10

GO terms:
  GO:0005634 nucleus (C, EXP)
  GO:0000228 nuclear chromosome (C, TAS)
  GO:0003682 chromatin binding (F, TAS)
  GO:0003713 transcription coactivator activity (F, TAS)
  GO:0006337 nucleosome disassembly (P, TAS)
  GO:0006357 regulation of transcription by RNA polymerase II (P, TAS)
  GO:0005654 nucleoplasm (C, TAS)
  GO:0005634 nucleus (C, IDA)
  GO:0005515 protein binding (F, IPI)
  GO:0016514 SWI/SNF complex (C, IDA)
  GO:0006338 chromatin remodeling (P, IDA)
  GO:0140658 ATP-dependent chromatin remodeler activity (F, IDA)
  GO:0016922 nuclear receptor binding (F, IPI)
  GO:0005654 nucleoplasm (C, IDA)
  GO:0006338 chromatin remodeling (P, HDA)
  GO:0008080 N-acetyltransferase activity (F, IDA)
  GO:0045892 negative regulation of DNA-templated transcription (P, IDA)
  GO:0000785 chromatin (C, HDA)
  GO:0031492 nucleosomal DNA binding (F, HDA)
  GO:0032991 protein-containing complex (C, HDA)

Radius of gyration: 13.5 Å; Cα contacts (8 Å, |Δi|>4): 31; chains: 1; bounding box: 27×30×29 Å

=== Feature glossary ===
Legend for the data blocks above and below:

— What the protein is —

Sequence gives the chain of amino acids in standard one-letter code (A=alanine, C=cysteine, …, Y=tyrosine), read N→C. It is the only feature that is directly encoded by the gene; all structural features are derived from the folded form of this sequence.

The annotation block draws on four external resources. InterPro: which protein families and domains the sequence belongs to. GO: standardized terms for what the protein does, what process it participates in, and where in the cell it acts. CATH: which structural fold it has in the CATH hierarchy. Organism: the species of origin.

— Where its atoms are —

Atomic coordinates in PDBx/mmCIF format — the same representation the Protein Data Bank distributes. Each line of the _atom_site loop places one backbone atom in Cartesian space (units: ångströms, origin: arbitrary).

Six rendered views show the 3D structure from the faces of a cube — i.e. along ±x, ±y, ±z. Rendering representation is drawn randomly per protein from cartoon (secondary-structure ribbons), sticks (backbone bonds), or molecular surface; coloring is either N→C rainbow (blue at the N-terminus through red at the C-terminus) or one color per chain.

— Local backbone conformation —

DSSP 8-state secondary structure assigns each residue one of H (α-helix), G (3₁₀-helix), I (π-helix), E (extended β-strand), B (isolated β-bridge), T (hydrogen-bonded turn), S (bend), or '-' (coil). The assignment is computed from backbone hydrogen-bond geometry via the Kabsch–Sander algorithm.

P-SEA three-state annotation labels each residue as helix, strand, or coil based purely on the geometry of the Cα trace. It serves as a fallback when the full backbone (and thus DSSP) is unavailable.

φ (phi) and ψ (psi) are the two rotatable backbone dihedrals per residue: φ is the C(i-1)–N–Cα–C torsion, ψ is the N–Cα–C–N(i+1) torsion, both in degrees on (−180°, 180°]. α-helical residues cluster near (−60°, −45°); β-strand residues near (−120°, +130°). A Ramachandran plot is simply a scatter of (φ, ψ) for every residue.

— Global shape and packing —

Radius of gyration (Rg) is the root-mean-square distance of Cα atoms from their centroid — a single number for overall size and compactness. A globular domain of N residues has Rg ≈ 2.2·N^0.38 Å; an extended or disordered chain has a much larger Rg. The Cα contact count is the number of residue pairs whose Cα atoms are within 8 Å and are more than four positions apart in sequence — a standard proxy for tertiary packing density. The bounding box is the smallest axis-aligned box enclosing all Cα atoms.

Accessible surface area quantifies burial. A residue with SASA near zero is packed into the hydrophobic core; one with SASA >100 Å² sits on the surface. Computed here via the Shrake–Rupley numerical algorithm with a 1.4 Å probe.

The contact map is a binary N×N matrix image: pixel (i, j) is dark where Cα_i and Cα_j are within 8 Å and |i−j|>4. Because the |i−j|>4 filter removes local helical contacts, off-diagonal stripes parallel to the main diagonal indicate parallel β-sheets; stripes perpendicular to it indicate antiparallel β-sheets. The Ramachandran plot scatters every residue's (φ, ψ) pair against the sterically allowed regions. The PAE heatmap renders the predicted-aligned-error matrix.

— Structural neighborhood —

A 3Di character summarizes, for each residue, the relative orientation of the Cα frame of its nearest spatial neighbor. Because it encodes fold topology rather than chemistry, 3Di alignments detect remote structural similarity that sequence alignment misses.

Structural nearest neighbors (via Foldseek easy-search vs the PDB). Reported per hit: target PDB id, E-value, and alignment TM-score. A TM-score above ~0.5 is the conventional threshold for 'same fold'.

— Confidence and disorder —

For AlphaFold models, the B-factor field carries pLDDT — the model's own estimate of local accuracy on a 0–100 scale. Regions with pLDDT<50 should be treated as essentially unmodeled; they often correspond to intrinsically disordered segments.

B-factor (Debye–Waller factor) reflects atomic displacement in the crystal lattice. It is an experimental observable (units Å²), not a prediction; low values mean the atom is pinned down, high values mean it moves or is heterogeneous across the crystal.

Predicted Aligned Error (PAE) is an AlphaFold confidence matrix: entry (i, j) is the expected error in the position of residue j, in ångströms, when the prediction is superimposed on the true structure at residue i. Low PAE within a block of residues means that block is intern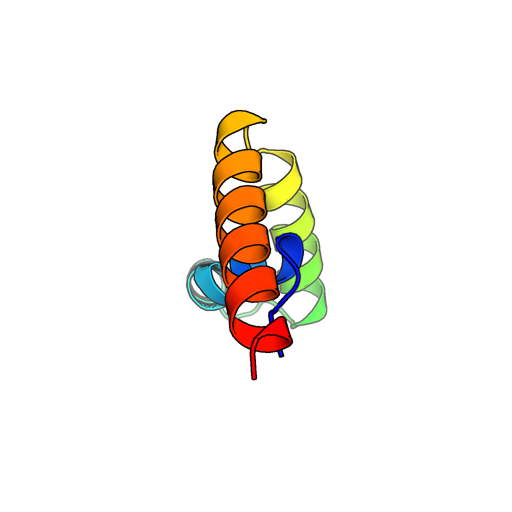ally rigid and well-predicted; high PAE between two blocks means their relative placement is uncertain even if each block individually is confident.